Protein AF-A0A0D0DFL6-F1 (afdb_monomer)

Radius of gyration: 21.0 Å; Cα contacts (8 Å, |Δi|>4): 49; chains: 1; bounding box: 40×40×58 Å

Foldseek 3Di:
DDPVVVVVVCCQWPNVPQCVVQQAPPVNVVLLVVQCVVVVVDDDDPVCVVVSVVSSVVVVVVPPPPPVVVVCVRPDGSDDPDDPDPDDPCSDSTPPDDDDPFDQPPVRDTDDDDPPRPPPDDD

pLDDT: mean 75.1, std 16.46, range [39.72, 97.38]

Secondary structure (DSSP, 8-state):
--HHHHHHHHHHHS-TT-GGGG-S-HHHHHHHHHHHHHTT-PPP-TTTHHHHHHHHHHHHHH-TTS-HHHHHHHHS-S------SS------SSTT--PPP--B-TTS-B----TTTTT-S--

Mean predicted aligned error: 14.57 Å

Structure (mmCIF, N/CA/C/O backbone):
data_AF-A0A0D0DFL6-F1
#
_entry.id   AF-A0A0D0DFL6-F1
#
loop_
_atom_site.group_PDB
_atom_site.id
_atom_site.type_symbol
_atom_site.label_atom_id
_atom_site.label_alt_id
_atom_site.label_comp_id
_atom_site.label_asym_id
_atom_site.label_entity_id
_atom_site.label_seq_id
_atom_site.pdbx_PDB_ins_code
_atom_site.Cartn_x
_atom_site.Cartn_y
_atom_site.Cartn_z
_atom_site.occupancy
_atom_site.B_iso_or_equiv
_atom_site.auth_seq_id
_atom_site.auth_comp_id
_atom_site.auth_asym_id
_atom_site.auth_atom_id
_atom_site.pdbx_PDB_model_num
ATOM 1 N N . VAL A 1 1 ? -11.377 -20.721 -20.059 1.00 60.56 1 VAL A N 1
ATOM 2 C CA . VAL A 1 1 ? -10.077 -20.161 -20.494 1.00 60.56 1 VAL A CA 1
ATOM 3 C C . VAL A 1 1 ? -9.008 -21.164 -20.108 1.00 60.56 1 VAL A C 1
ATOM 5 O O . VAL A 1 1 ? -9.109 -21.704 -19.013 1.00 60.56 1 VAL A O 1
ATOM 8 N N . ASP A 1 2 ? -8.076 -21.485 -21.003 1.00 84.06 2 ASP A N 1
ATOM 9 C CA . ASP A 1 2 ? -7.016 -22.461 -20.726 1.00 84.06 2 ASP A CA 1
ATOM 10 C C . ASP A 1 2 ? -5.980 -21.859 -19.760 1.00 84.06 2 ASP A C 1
ATOM 12 O O . ASP A 1 2 ? -5.418 -20.792 -20.020 1.00 84.06 2 ASP A O 1
ATOM 16 N N . SER A 1 3 ? -5.742 -22.533 -18.632 1.00 81.62 3 SER A N 1
ATOM 17 C CA . SER A 1 3 ? -4.790 -22.086 -17.612 1.00 81.62 3 SER A CA 1
ATOM 18 C C . SER A 1 3 ? -3.354 -22.037 -18.135 1.00 81.62 3 SER A C 1
ATOM 20 O O . SER A 1 3 ? -2.566 -21.236 -17.632 1.00 81.62 3 SER A O 1
ATOM 22 N N . ALA A 1 4 ? -3.006 -22.859 -19.130 1.00 85.31 4 ALA A N 1
ATOM 23 C CA . ALA A 1 4 ? -1.677 -22.851 -19.735 1.00 85.31 4 ALA A CA 1
ATOM 24 C C . ALA A 1 4 ? -1.411 -21.532 -20.477 1.00 85.31 4 ALA A C 1
ATOM 26 O O . ALA A 1 4 ? -0.337 -20.950 -20.339 1.00 85.31 4 ALA A O 1
ATOM 27 N N . ILE A 1 5 ? -2.421 -21.016 -21.184 1.00 84.62 5 ILE A N 1
ATOM 28 C CA . ILE A 1 5 ? -2.336 -19.744 -21.911 1.00 84.62 5 ILE A CA 1
ATOM 29 C C . ILE A 1 5 ? -2.190 -18.577 -20.930 1.00 84.62 5 ILE A C 1
ATOM 31 O O . ILE A 1 5 ? -1.343 -17.713 -21.128 1.00 84.62 5 ILE A O 1
ATOM 35 N N . ILE A 1 6 ? -2.960 -18.571 -19.836 1.00 83.19 6 ILE A N 1
ATOM 36 C CA . ILE A 1 6 ? -2.871 -17.517 -18.809 1.00 83.19 6 ILE A CA 1
ATOM 37 C C . ILE A 1 6 ? -1.476 -17.479 -18.173 1.00 83.19 6 ILE A C 1
ATOM 39 O O . ILE A 1 6 ? -0.918 -16.401 -17.980 1.00 83.19 6 ILE A O 1
ATOM 43 N N . ASN A 1 7 ? -0.904 -18.642 -17.852 1.00 83.31 7 ASN A N 1
ATOM 44 C CA . ASN A 1 7 ? 0.426 -18.713 -17.250 1.00 83.31 7 ASN A CA 1
ATOM 45 C C . ASN A 1 7 ? 1.514 -18.256 -18.226 1.00 83.31 7 ASN A C 1
ATOM 47 O O . ASN A 1 7 ? 2.388 -17.495 -17.827 1.00 83.31 7 ASN A O 1
ATOM 51 N N . HIS A 1 8 ? 1.416 -18.652 -19.496 1.00 83.88 8 HIS A N 1
ATOM 52 C CA . HIS A 1 8 ? 2.355 -18.224 -20.528 1.00 83.88 8 HIS A CA 1
ATOM 53 C C . HIS A 1 8 ? 2.335 -16.702 -20.738 1.00 83.88 8 HIS A C 1
ATOM 55 O O . HIS A 1 8 ? 3.385 -16.069 -20.755 1.00 83.88 8 HIS A O 1
ATOM 61 N N . VAL A 1 9 ? 1.144 -16.097 -20.818 1.00 82.19 9 VAL A N 1
ATOM 62 C CA . VAL A 1 9 ? 0.978 -14.637 -20.933 1.00 82.19 9 VAL A CA 1
ATOM 63 C C . VAL A 1 9 ? 1.533 -13.920 -19.698 1.00 82.19 9 VAL A C 1
ATOM 65 O O . VAL A 1 9 ? 2.205 -12.901 -19.836 1.00 82.19 9 VAL A O 1
AT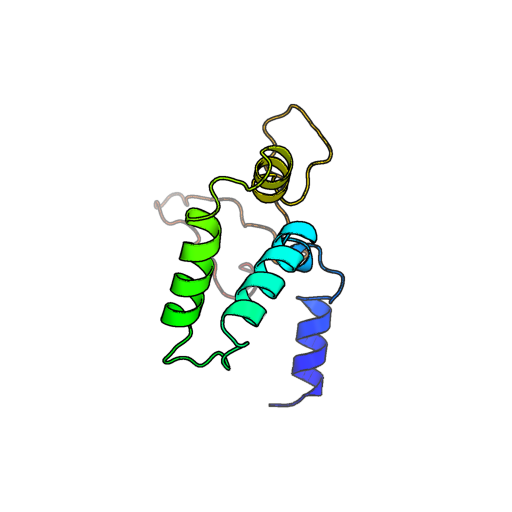OM 68 N N . ARG A 1 10 ? 1.296 -14.455 -18.492 1.00 79.81 10 ARG A N 1
ATOM 69 C CA . ARG A 1 10 ? 1.849 -13.891 -17.252 1.00 79.81 10 ARG A CA 1
ATOM 70 C C . ARG A 1 10 ? 3.373 -13.935 -17.248 1.00 79.81 10 ARG A C 1
ATOM 72 O O . ARG A 1 10 ? 3.987 -12.943 -16.898 1.00 79.81 10 ARG A O 1
ATOM 79 N N . GLU A 1 11 ? 3.978 -15.052 -17.629 1.00 82.12 11 GLU A N 1
ATOM 80 C CA . GLU A 1 11 ? 5.437 -15.185 -17.659 1.00 82.12 11 GLU A CA 1
ATOM 81 C C . GLU A 1 11 ? 6.076 -14.258 -18.701 1.00 82.12 11 GLU A C 1
ATOM 83 O O . GLU A 1 11 ? 7.112 -13.658 -18.430 1.00 82.12 11 GLU A O 1
ATOM 88 N N . LEU A 1 12 ? 5.417 -14.082 -19.850 1.00 81.81 12 LEU A N 1
ATOM 89 C CA . LEU A 1 12 ? 5.891 -13.222 -20.930 1.00 81.81 12 LEU A CA 1
ATOM 90 C C . LEU A 1 12 ? 5.819 -11.728 -20.585 1.00 81.81 12 LEU A C 1
ATOM 92 O O . LEU A 1 12 ? 6.766 -10.994 -20.844 1.00 81.81 12 LEU A O 1
ATOM 96 N N . HIS A 1 13 ? 4.700 -11.266 -20.021 1.00 77.62 13 HIS A N 1
ATOM 97 C CA . HIS A 1 13 ? 4.454 -9.831 -19.811 1.00 77.62 13 HIS A CA 1
ATOM 98 C C . HIS A 1 13 ? 4.667 -9.364 -18.377 1.00 77.62 13 HIS A C 1
ATOM 100 O O . HIS A 1 13 ? 4.727 -8.169 -18.105 1.00 77.62 13 HIS A O 1
ATOM 106 N N . THR A 1 14 ? 4.696 -10.289 -17.429 1.00 78.25 14 THR A N 1
ATOM 107 C CA . THR A 1 14 ? 4.684 -9.980 -16.003 1.00 78.25 14 THR A CA 1
ATOM 108 C C . THR A 1 14 ? 5.529 -11.011 -15.249 1.00 78.25 14 THR A C 1
ATOM 110 O O . THR A 1 14 ? 5.018 -11.729 -14.378 1.00 78.25 14 THR A O 1
ATOM 113 N N . PRO A 1 15 ? 6.823 -11.143 -15.604 1.00 81.31 15 PRO A N 1
ATOM 114 C CA . PRO A 1 15 ? 7.698 -12.069 -14.911 1.00 81.31 15 PRO A CA 1
ATOM 115 C C . PRO A 1 15 ? 7.738 -11.702 -13.419 1.00 81.31 15 PRO A C 1
ATOM 117 O O . PRO A 1 15 ? 7.745 -10.521 -13.071 1.00 81.31 15 PRO A O 1
ATOM 120 N N . PRO A 1 16 ? 7.768 -12.683 -12.505 1.00 76.81 16 PRO A N 1
ATOM 121 C CA . PRO A 1 16 ? 7.733 -12.415 -11.066 1.00 76.81 16 PRO A CA 1
ATOM 122 C C . PRO A 1 16 ? 8.954 -11.627 -10.568 1.00 76.81 16 PRO A C 1
ATOM 124 O O . PRO A 1 16 ? 8.898 -11.036 -9.499 1.00 76.81 16 PRO A O 1
ATOM 127 N N . SER A 1 17 ? 10.040 -11.606 -11.343 1.00 80.81 17 SER A N 1
ATOM 128 C CA . SER A 1 17 ? 11.242 -10.806 -11.099 1.00 80.81 17 SER A CA 1
ATOM 129 C C . SER A 1 17 ? 11.173 -9.393 -11.693 1.00 80.81 17 SER A C 1
ATOM 131 O O . SER A 1 17 ? 12.197 -8.720 -11.770 1.00 80.81 17 SER A O 1
ATOM 133 N N . HIS A 1 18 ? 10.019 -8.960 -12.210 1.00 77.94 18 HIS A N 1
ATOM 134 C CA . HIS A 1 18 ? 9.891 -7.637 -12.810 1.00 77.94 18 HIS A CA 1
ATOM 135 C C . HIS A 1 18 ? 9.984 -6.550 -11.723 1.00 77.94 18 HIS A C 1
ATOM 137 O O . HIS A 1 18 ? 9.228 -6.618 -10.752 1.00 77.94 18 HIS A O 1
ATOM 143 N N . PRO A 1 19 ? 10.814 -5.504 -11.894 1.00 72.50 19 PRO A N 1
ATOM 144 C CA . PRO A 1 19 ? 11.026 -4.462 -10.878 1.00 72.50 19 PRO A CA 1
ATOM 145 C C . PRO A 1 19 ? 9.756 -3.671 -10.524 1.00 72.50 19 PRO A C 1
ATOM 147 O O . PRO A 1 19 ? 9.666 -3.086 -9.452 1.00 72.50 19 PRO A O 1
ATOM 150 N N . VAL A 1 20 ? 8.718 -3.714 -11.372 1.00 75.94 20 VAL A N 1
ATOM 151 C CA . VAL A 1 20 ? 7.376 -3.171 -11.055 1.00 75.94 20 VAL A CA 1
ATOM 152 C C . VAL A 1 20 ? 6.763 -3.788 -9.785 1.00 75.94 20 VAL A C 1
ATOM 154 O O . VAL A 1 20 ? 5.884 -3.194 -9.166 1.00 75.94 20 VAL A O 1
ATOM 157 N N . PHE A 1 21 ? 7.214 -4.978 -9.381 1.00 74.31 21 PHE A N 1
ATOM 158 C CA . PHE A 1 21 ? 6.782 -5.627 -8.143 1.00 74.31 21 PHE A CA 1
ATOM 159 C C . PHE A 1 21 ? 7.559 -5.176 -6.905 1.00 74.31 21 PHE A C 1
ATOM 161 O O . PHE A 1 21 ? 7.134 -5.467 -5.790 1.00 74.31 21 PHE A O 1
ATOM 168 N N . GLU A 1 22 ? 8.645 -4.429 -7.086 1.00 78.00 22 GLU A N 1
ATOM 169 C CA . GLU A 1 22 ? 9.494 -3.891 -6.017 1.00 78.00 22 GLU A CA 1
ATOM 170 C C . GLU A 1 22 ? 9.234 -2.393 -5.773 1.00 78.00 22 GLU A C 1
ATOM 172 O O . GLU A 1 22 ? 9.963 -1.738 -5.036 1.00 78.00 22 GLU A O 1
ATOM 177 N N . LEU A 1 23 ? 8.153 -1.841 -6.346 1.00 79.19 23 LEU A N 1
ATOM 178 C CA . LEU A 1 23 ? 7.792 -0.421 -6.220 1.00 79.19 23 LEU A CA 1
ATOM 179 C C . LEU A 1 23 ? 7.420 0.011 -4.800 1.00 79.19 23 LEU A C 1
ATOM 181 O O . LEU A 1 23 ? 7.369 1.206 -4.518 1.00 79.19 23 LEU A O 1
ATOM 185 N N . VAL A 1 24 ? 7.104 -0.940 -3.923 1.00 83.31 24 VAL A N 1
ATOM 186 C CA . VAL A 1 24 ? 6.755 -0.656 -2.533 1.00 83.31 24 VAL A CA 1
ATOM 187 C C . VAL A 1 24 ? 7.991 -0.905 -1.673 1.00 83.31 24 VAL A C 1
ATOM 189 O O . VAL A 1 24 ? 8.407 -2.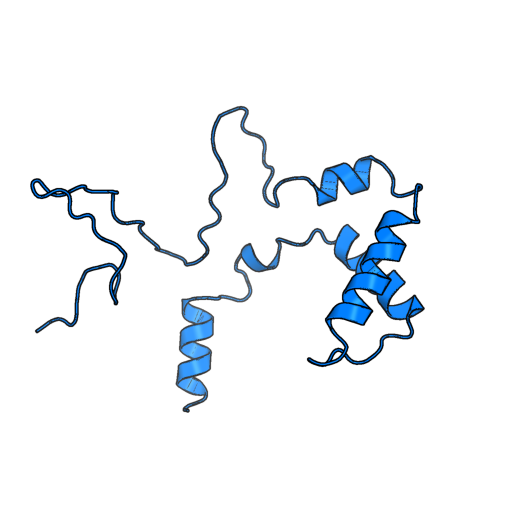058 -1.547 1.00 83.31 24 VAL A O 1
ATOM 192 N N . PRO A 1 25 ? 8.564 0.131 -1.035 1.00 87.00 25 PRO A N 1
ATOM 193 C CA . PRO A 1 25 ? 9.692 -0.048 -0.133 1.00 87.00 25 PRO A CA 1
ATOM 194 C C . PRO A 1 25 ? 9.367 -1.045 0.979 1.00 87.00 25 PRO A C 1
ATOM 196 O O . PRO A 1 25 ? 8.296 -1.004 1.591 1.00 87.00 25 PRO A O 1
ATOM 199 N N . VAL A 1 26 ? 10.317 -1.934 1.274 1.00 86.81 26 VAL A N 1
ATOM 200 C CA . VAL A 1 26 ? 10.142 -3.016 2.259 1.00 86.81 26 VAL A CA 1
ATOM 201 C C . VAL A 1 26 ? 9.754 -2.462 3.631 1.00 86.81 26 VAL A C 1
ATOM 203 O O . VAL A 1 26 ? 8.921 -3.040 4.330 1.00 86.81 26 VAL A O 1
ATOM 206 N N . THR A 1 27 ? 10.320 -1.320 4.018 1.00 88.94 27 THR A N 1
ATOM 207 C CA . THR A 1 27 ? 9.987 -0.664 5.285 1.00 88.94 27 THR A CA 1
ATOM 208 C C . THR A 1 27 ? 8.535 -0.185 5.300 1.00 88.94 27 THR A C 1
ATOM 210 O O . THR A 1 27 ? 7.835 -0.439 6.277 1.00 88.94 27 THR A O 1
ATOM 213 N N . PHE A 1 28 ? 8.027 0.410 4.214 1.00 89.81 28 PHE A N 1
ATOM 214 C CA . PHE A 1 28 ? 6.615 0.796 4.106 1.00 89.81 28 PHE A CA 1
ATOM 215 C C . PHE A 1 28 ? 5.701 -0.418 4.276 1.00 89.81 28 PHE A C 1
ATOM 217 O O . PHE A 1 28 ? 4.744 -0.369 5.051 1.00 89.81 28 PHE A O 1
ATOM 224 N N . GLN A 1 29 ? 6.024 -1.530 3.607 1.00 90.19 29 GLN A N 1
ATOM 225 C CA . GLN A 1 29 ? 5.256 -2.771 3.712 1.00 90.19 29 GLN A CA 1
ATOM 226 C C . GLN A 1 29 ? 5.173 -3.273 5.162 1.00 90.19 29 GLN A C 1
ATOM 228 O O . GLN A 1 29 ? 4.102 -3.690 5.601 1.00 90.19 29 GLN A O 1
ATOM 233 N N . GLN A 1 30 ? 6.270 -3.204 5.921 1.00 90.81 30 GLN A N 1
ATOM 234 C CA . GLN A 1 30 ? 6.290 -3.609 7.331 1.00 90.81 30 GLN A CA 1
ATOM 235 C C . GLN A 1 30 ? 5.339 -2.764 8.188 1.00 90.81 30 GLN A C 1
ATOM 237 O O . GLN A 1 30 ? 4.585 -3.319 8.988 1.00 90.81 30 GLN A O 1
ATOM 242 N N . TYR A 1 31 ? 5.327 -1.441 8.004 1.00 91.06 31 TYR A N 1
ATOM 243 C CA . TYR A 1 31 ? 4.414 -0.556 8.736 1.00 91.06 31 TYR A CA 1
ATOM 244 C C . TYR A 1 31 ? 2.957 -0.738 8.306 1.00 91.06 31 TYR A C 1
ATOM 246 O O . TYR A 1 31 ? 2.072 -0.801 9.158 1.00 91.06 31 TYR A O 1
ATOM 254 N N . ALA A 1 32 ? 2.703 -0.887 7.005 1.00 92.12 32 ALA A N 1
ATOM 255 C CA . ALA A 1 32 ? 1.366 -1.154 6.489 1.00 92.12 32 ALA A CA 1
ATOM 256 C C . ALA A 1 32 ? 0.796 -2.459 7.064 1.00 92.12 32 ALA A C 1
ATOM 258 O O . ALA A 1 32 ? -0.356 -2.480 7.499 1.00 92.12 32 ALA A O 1
ATOM 259 N N . GLN A 1 33 ? 1.612 -3.518 7.131 1.00 93.94 33 GLN A N 1
ATOM 260 C CA . GLN A 1 33 ? 1.220 -4.788 7.739 1.00 93.94 33 GLN A CA 1
ATOM 261 C C . GLN A 1 33 ? 0.931 -4.629 9.234 1.00 93.94 33 GLN A C 1
ATOM 263 O O . GLN A 1 33 ? -0.103 -5.098 9.699 1.00 93.94 33 GLN A O 1
ATOM 268 N N . LEU A 1 34 ? 1.793 -3.923 9.972 1.00 93.56 34 LEU A N 1
ATOM 269 C CA . LEU A 1 34 ? 1.600 -3.678 11.401 1.00 93.56 34 LEU A CA 1
ATOM 270 C C . LEU A 1 34 ? 0.261 -2.983 11.677 1.00 93.56 34 LEU A C 1
ATOM 272 O O . LEU A 1 34 ? -0.507 -3.443 12.518 1.00 93.56 34 LEU A O 1
ATOM 276 N N . TYR A 1 35 ? -0.062 -1.914 10.947 1.00 93.25 35 TYR A N 1
ATOM 277 C CA . TYR A 1 35 ? -1.344 -1.228 11.127 1.00 93.25 35 TYR A CA 1
ATOM 278 C C . TYR A 1 35 ? -2.532 -2.067 10.683 1.00 93.25 35 TYR A C 1
ATOM 280 O O . TYR A 1 35 ? -3.599 -1.994 11.288 1.00 93.25 35 TYR A O 1
ATOM 288 N N . TYR A 1 36 ? -2.370 -2.867 9.635 1.00 95.94 36 TYR A N 1
ATOM 289 C CA . TYR A 1 36 ? -3.422 -3.762 9.181 1.00 95.94 36 TYR A CA 1
ATOM 290 C C . TYR A 1 36 ? -3.733 -4.844 10.223 1.00 95.94 36 TYR A C 1
ATOM 292 O O . TYR A 1 36 ? -4.904 -5.126 10.491 1.00 95.94 36 TYR A O 1
ATOM 300 N N . ASP A 1 37 ? -2.704 -5.377 10.881 1.00 95.88 37 ASP A N 1
ATOM 301 C CA . ASP A 1 37 ? -2.850 -6.314 11.993 1.00 95.88 37 ASP A CA 1
ATOM 302 C C . ASP A 1 37 ? -3.506 -5.639 13.212 1.00 95.88 37 ASP A C 1
ATOM 304 O O . ASP A 1 37 ? -4.384 -6.231 13.843 1.00 95.88 37 ASP A O 1
ATOM 308 N N . GLU A 1 38 ? -3.176 -4.375 13.508 1.00 93.12 38 GLU A N 1
ATOM 309 C CA . GLU A 1 38 ? -3.846 -3.585 14.556 1.00 93.12 38 GLU A CA 1
ATOM 310 C C . GLU A 1 38 ? -5.337 -3.338 14.275 1.00 93.12 38 GLU A C 1
ATOM 312 O O . GLU A 1 38 ? -6.132 -3.225 15.210 1.00 93.12 38 GLU A O 1
ATOM 317 N N . LEU A 1 39 ? -5.738 -3.279 13.001 1.00 92.94 39 LEU A N 1
ATOM 318 C CA . LEU A 1 39 ? -7.145 -3.223 12.588 1.00 92.94 39 LEU A CA 1
ATOM 319 C C . LEU A 1 39 ? -7.853 -4.586 12.700 1.00 92.94 39 LEU A C 1
ATOM 321 O O . LEU A 1 39 ? -9.048 -4.683 12.417 1.00 92.94 39 LEU A O 1
ATOM 325 N N . GLY A 1 40 ? -7.142 -5.638 13.114 1.00 95.50 40 GLY A N 1
ATOM 326 C CA . GLY A 1 40 ? -7.651 -7.004 13.213 1.00 95.50 40 GLY A CA 1
ATOM 327 C C . GLY A 1 40 ? -7.596 -7.783 11.898 1.00 95.50 40 GLY A C 1
ATOM 328 O O . GLY A 1 40 ? -8.299 -8.786 11.775 1.00 95.50 40 GLY A O 1
ATOM 329 N N . ALA A 1 41 ? -6.799 -7.326 10.925 1.00 94.94 41 ALA A N 1
ATOM 330 C CA . ALA A 1 41 ? -6.634 -7.929 9.602 1.00 94.94 41 ALA A CA 1
ATOM 331 C C . ALA A 1 41 ? -7.974 -8.282 8.907 1.00 94.94 41 ALA A C 1
ATOM 333 O O . ALA A 1 41 ? -8.192 -9.435 8.513 1.00 94.94 41 ALA A O 1
ATOM 334 N N . PRO A 1 42 ? -8.907 -7.317 8.773 1.00 95.44 42 PRO A N 1
ATOM 335 C CA . PRO A 1 42 ? -10.236 -7.582 8.234 1.00 95.44 42 PRO A CA 1
ATOM 336 C C . PRO A 1 42 ? -10.152 -8.026 6.768 1.00 95.44 42 PRO A C 1
ATOM 338 O O . PRO A 1 42 ? -9.475 -7.369 5.985 1.00 95.44 42 PRO A O 1
ATOM 341 N N . PRO A 1 43 ? -10.870 -9.077 6.333 1.00 96.06 43 PRO A N 1
ATOM 342 C CA . PRO A 1 43 ? -10.814 -9.519 4.943 1.00 96.06 43 PRO A CA 1
ATOM 343 C C . PRO A 1 43 ? -11.217 -8.387 3.991 1.00 96.06 43 PRO A C 1
ATOM 345 O O . PRO A 1 43 ? -12.298 -7.806 4.125 1.00 96.06 43 PRO A O 1
ATOM 348 N N . VAL A 1 44 ? -10.357 -8.094 3.013 1.00 95.62 44 VAL A N 1
ATOM 349 C CA . VAL A 1 44 ? -10.601 -7.040 2.023 1.00 95.62 44 VAL A CA 1
ATOM 350 C C . VAL A 1 44 ? -11.569 -7.547 0.957 1.00 95.62 44 VAL A C 1
ATOM 352 O O . VAL A 1 44 ? -11.326 -8.536 0.268 1.00 95.62 44 VAL A O 1
ATOM 355 N N . THR A 1 45 ? -12.684 -6.847 0.821 1.00 96.81 45 THR A N 1
ATOM 356 C CA . THR A 1 45 ? -13.766 -7.099 -0.129 1.00 96.81 45 THR A CA 1
ATOM 357 C C . THR A 1 45 ? -14.096 -5.808 -0.869 1.00 96.81 45 THR A C 1
ATOM 359 O O . THR A 1 45 ? -13.786 -4.711 -0.409 1.00 96.81 45 THR A O 1
ATOM 362 N N . HIS A 1 46 ? -14.790 -5.908 -2.001 1.00 95.69 46 HIS A N 1
ATOM 363 C CA . HIS A 1 46 ? -15.187 -4.725 -2.769 1.00 95.69 46 HIS A CA 1
ATOM 364 C C . HIS A 1 46 ? -16.034 -3.725 -1.954 1.00 95.69 46 HIS A C 1
ATOM 366 O O . HIS A 1 46 ? -16.019 -2.533 -2.238 1.00 95.69 46 HIS A O 1
ATOM 372 N N . SER A 1 47 ? -16.774 -4.185 -0.939 1.00 96.75 47 SER A N 1
ATOM 373 C CA . SER A 1 47 ? -17.621 -3.315 -0.117 1.00 96.75 47 SER A CA 1
ATOM 374 C C . SER A 1 47 ? -16.881 -2.597 1.009 1.00 96.75 47 SER A C 1
ATOM 376 O O . SER A 1 47 ? -17.400 -1.598 1.483 1.00 96.75 47 SER A O 1
ATOM 378 N N . ASN A 1 48 ? -15.720 -3.095 1.454 1.00 95.56 48 ASN A N 1
ATOM 379 C CA . ASN A 1 48 ? -14.989 -2.534 2.601 1.00 95.56 48 ASN A CA 1
ATOM 380 C C . ASN A 1 48 ? -13.563 -2.070 2.263 1.00 95.56 48 ASN A C 1
ATOM 382 O O . ASN A 1 48 ? -12.888 -1.520 3.127 1.00 95.56 48 ASN A O 1
ATOM 386 N N . VAL A 1 49 ? -13.091 -2.276 1.027 1.00 96.81 49 VAL A N 1
ATOM 387 C CA . VAL A 1 49 ? -11.724 -1.922 0.611 1.00 96.81 49 VAL A CA 1
ATOM 388 C C . VAL A 1 49 ? -11.399 -0.458 0.888 1.00 96.81 49 VAL A C 1
ATOM 390 O O . VAL A 1 49 ? -10.298 -0.145 1.333 1.00 96.81 49 VAL A O 1
ATOM 393 N N . TRP A 1 50 ? -12.369 0.433 0.684 1.00 97.38 50 TRP A N 1
ATOM 394 C CA . TRP A 1 50 ? -12.184 1.856 0.928 1.00 97.38 50 TRP A CA 1
ATOM 395 C C . TRP A 1 50 ? -12.116 2.186 2.420 1.00 97.38 50 TRP A C 1
ATOM 397 O O . TRP A 1 50 ? -11.261 2.964 2.828 1.00 97.38 50 TRP A O 1
ATOM 407 N N . ASP A 1 51 ? -12.941 1.540 3.243 1.00 97.25 51 ASP A N 1
ATOM 408 C CA . ASP A 1 51 ? -12.938 1.741 4.696 1.00 97.25 51 ASP A CA 1
ATOM 409 C C . ASP A 1 51 ? -11.633 1.234 5.325 1.00 97.25 51 ASP A C 1
ATOM 411 O O . ASP A 1 51 ? -11.034 1.901 6.174 1.00 97.25 51 ASP A O 1
ATOM 415 N N . VAL A 1 52 ? -11.151 0.073 4.868 1.00 96.44 52 VAL A N 1
ATOM 416 C CA . VAL A 1 52 ? -9.852 -0.487 5.269 1.00 96.44 52 VAL A CA 1
ATOM 417 C C . VAL A 1 52 ? -8.724 0.455 4.855 1.00 96.44 52 VAL A C 1
ATOM 419 O O . VAL A 1 52 ? -7.864 0.775 5.674 1.00 96.44 52 VAL A O 1
ATOM 422 N N . TYR A 1 53 ? -8.748 0.947 3.614 1.00 95.94 53 TYR A N 1
ATOM 423 C CA . TYR A 1 53 ? -7.768 1.912 3.123 1.00 95.94 53 TYR A CA 1
ATOM 424 C C . TYR A 1 53 ? -7.759 3.199 3.956 1.00 95.94 53 TYR A C 1
ATOM 426 O O . TYR A 1 53 ? -6.696 3.631 4.393 1.00 95.94 53 TYR A O 1
ATOM 434 N N . GLN A 1 54 ? -8.924 3.794 4.220 1.00 96.06 54 GLN A N 1
ATOM 435 C CA . GLN A 1 54 ? -9.025 5.013 5.024 1.00 96.06 54 GLN A CA 1
ATOM 436 C C . GLN A 1 54 ? -8.523 4.804 6.453 1.00 96.06 54 GLN A C 1
ATOM 438 O O . GLN A 1 54 ? -7.837 5.672 6.988 1.00 96.06 54 GLN A O 1
ATOM 443 N N . SER A 1 55 ? -8.815 3.647 7.048 1.00 94.81 55 SER A N 1
ATOM 444 C CA . SER A 1 55 ? -8.340 3.298 8.389 1.00 94.81 55 SER A CA 1
ATOM 445 C C . SER A 1 55 ? -6.816 3.158 8.433 1.00 94.81 55 SER A C 1
ATOM 447 O O . SER A 1 55 ? -6.181 3.645 9.362 1.00 94.81 55 SER A O 1
ATOM 449 N N . LEU A 1 56 ? -6.209 2.536 7.418 1.00 94.00 56 LEU A N 1
ATOM 450 C CA . LEU A 1 56 ? -4.750 2.472 7.292 1.00 94.00 56 LEU A CA 1
ATOM 451 C C . LEU A 1 56 ? -4.147 3.861 7.073 1.00 94.00 56 LEU A C 1
ATOM 453 O O . LEU A 1 56 ? -3.176 4.225 7.734 1.00 94.00 56 LEU A O 1
ATOM 457 N N . LEU A 1 57 ? -4.737 4.652 6.177 1.00 92.75 57 LEU A N 1
ATOM 458 C CA . LEU A 1 57 ? -4.278 6.002 5.869 1.00 92.75 57 LEU A CA 1
ATOM 459 C C . LEU A 1 57 ? -4.294 6.897 7.111 1.00 92.75 57 LEU A C 1
ATOM 461 O O . LEU A 1 57 ? -3.328 7.625 7.337 1.00 92.75 57 LEU A O 1
ATOM 465 N N . SER A 1 58 ? -5.345 6.819 7.933 1.00 91.88 58 SER A N 1
ATOM 466 C CA . SER A 1 58 ? -5.419 7.610 9.162 1.00 91.88 58 SER A CA 1
ATOM 467 C C . SER A 1 58 ? -4.270 7.261 10.109 1.00 91.88 58 SER A C 1
ATOM 469 O O . SER A 1 58 ? -3.646 8.168 10.646 1.00 91.88 58 SER A O 1
ATOM 471 N N . ARG A 1 59 ? -3.884 5.980 10.228 1.00 89.81 59 ARG A N 1
ATOM 472 C CA . ARG A 1 59 ? -2.722 5.575 11.040 1.00 89.81 59 ARG A CA 1
ATOM 473 C C . ARG A 1 59 ? -1.416 6.191 10.550 1.00 89.81 59 ARG A C 1
ATOM 475 O O . ARG A 1 59 ? -0.655 6.707 11.366 1.00 89.81 59 ARG A O 1
ATOM 482 N N . PHE A 1 60 ? -1.188 6.205 9.238 1.00 88.50 60 PHE A N 1
ATOM 483 C CA . PHE A 1 60 ? -0.012 6.855 8.653 1.00 88.50 60 PHE A CA 1
ATOM 484 C C . PHE A 1 60 ? -0.001 8.378 8.866 1.00 88.50 60 PHE A C 1
ATOM 486 O O . PHE A 1 60 ? 1.069 8.964 8.999 1.00 88.50 60 PHE A O 1
ATOM 493 N N . GLN A 1 61 ? -1.170 9.022 8.912 1.00 86.56 61 GLN A N 1
ATOM 494 C CA . GLN A 1 61 ? -1.299 10.472 9.110 1.00 86.56 61 GLN A CA 1
ATOM 495 C C . GLN A 1 61 ? -1.241 10.893 10.587 1.00 86.56 61 GLN A C 1
ATOM 497 O O . GLN A 1 61 ? -0.717 11.958 10.909 1.00 86.56 61 GLN A O 1
ATOM 502 N N . GLU A 1 62 ? -1.783 10.076 11.488 1.00 80.06 62 GLU A N 1
ATOM 503 C CA . GLU A 1 62 ? -1.824 10.331 12.932 1.00 80.06 62 GLU A CA 1
ATOM 504 C C . GLU A 1 62 ? -0.456 10.120 13.593 1.00 80.06 62 GLU A C 1
ATOM 506 O O . GLU A 1 62 ? -0.124 10.799 14.571 1.00 80.06 62 GLU A O 1
ATOM 511 N N . TRP A 1 63 ? 0.377 9.224 13.052 1.00 63.38 63 TRP A N 1
ATOM 512 C CA . TRP A 1 63 ? 1.763 9.086 13.485 1.00 63.38 63 TRP A CA 1
ATOM 513 C C . TRP A 1 63 ? 2.619 10.239 12.968 1.00 63.38 63 TRP A C 1
ATOM 515 O O . TRP A 1 63 ? 3.413 10.126 12.040 1.00 63.38 63 TRP A O 1
ATOM 525 N N . ASN A 1 64 ? 2.572 11.343 13.707 1.00 60.94 64 ASN A N 1
ATOM 526 C CA . ASN A 1 64 ? 3.522 12.455 13.630 1.00 60.94 64 ASN A CA 1
ATOM 527 C C . ASN A 1 64 ? 4.952 12.060 14.101 1.00 60.94 64 ASN A C 1
ATOM 529 O O . ASN A 1 64 ? 5.701 12.882 14.623 1.00 60.94 64 ASN A O 1
ATOM 533 N N . VAL A 1 65 ? 5.300 10.771 14.000 1.00 65.44 65 VAL A N 1
ATOM 534 C CA . VAL A 1 65 ? 6.510 10.128 14.533 1.00 65.44 65 VAL A CA 1
ATOM 535 C C . VAL A 1 65 ? 7.155 9.217 13.485 1.00 65.44 65 VAL A C 1
ATOM 537 O O . VAL A 1 65 ? 8.108 8.518 13.813 1.00 65.44 65 VAL A O 1
ATOM 540 N N . ILE A 1 66 ? 6.679 9.198 12.230 1.00 74.75 66 ILE A N 1
ATOM 541 C CA . ILE A 1 66 ? 7.415 8.501 11.169 1.00 74.75 66 ILE A CA 1
ATOM 542 C C . ILE A 1 66 ? 8.747 9.244 10.987 1.00 74.75 66 ILE A C 1
ATOM 544 O O . ILE A 1 66 ? 8.744 10.431 10.649 1.00 74.75 66 ILE A O 1
ATOM 548 N N . PRO A 1 67 ? 9.889 8.589 11.257 1.00 81.62 67 PRO A N 1
ATOM 549 C CA . PRO A 1 67 ? 11.200 9.195 11.103 1.00 81.62 67 PRO A CA 1
ATOM 550 C C . PRO A 1 67 ? 11.369 9.791 9.703 1.00 81.62 67 PRO A C 1
ATOM 552 O O . PRO A 1 67 ? 11.032 9.154 8.706 1.00 81.62 67 PRO A O 1
ATOM 555 N N . ALA A 1 68 ? 11.928 10.998 9.612 1.00 81.06 68 ALA A N 1
ATOM 556 C CA . ALA A 1 68 ? 12.083 11.702 8.336 1.00 81.06 68 ALA A CA 1
ATOM 557 C C . ALA A 1 68 ? 12.868 10.890 7.287 1.00 81.06 68 ALA A C 1
ATOM 559 O O . ALA A 1 68 ? 12.614 11.023 6.094 1.00 81.06 68 ALA A O 1
ATOM 560 N N . ASN A 1 69 ? 13.782 10.014 7.721 1.00 81.81 69 ASN A N 1
ATOM 561 C CA . ASN A 1 69 ? 14.505 9.104 6.833 1.00 81.81 69 ASN A CA 1
ATOM 562 C C . ASN A 1 69 ? 13.598 8.043 6.189 1.00 81.81 69 ASN A C 1
ATOM 564 O O . ASN A 1 69 ? 13.829 7.698 5.039 1.00 81.81 69 ASN A O 1
ATOM 568 N N . LEU A 1 70 ? 12.565 7.563 6.890 1.00 85.00 70 LEU A N 1
ATOM 569 C CA . LEU A 1 70 ? 11.588 6.626 6.326 1.00 85.00 70 LEU A CA 1
ATOM 570 C C . LEU A 1 70 ? 10.644 7.336 5.354 1.00 85.00 70 LEU A C 1
ATOM 572 O O . LEU A 1 70 ? 10.357 6.809 4.290 1.00 85.00 70 LEU A O 1
ATOM 576 N N . ILE A 1 71 ? 10.230 8.568 5.662 1.00 81.75 71 ILE A N 1
ATOM 577 C CA . ILE A 1 71 ? 9.444 9.382 4.720 1.00 81.75 71 ILE A CA 1
ATOM 578 C C . ILE A 1 71 ? 10.241 9.631 3.433 1.00 81.75 71 ILE A C 1
ATOM 580 O O . ILE A 1 71 ? 9.690 9.507 2.341 1.00 81.75 71 ILE A O 1
ATOM 584 N N . ALA A 1 72 ? 11.531 9.956 3.555 1.00 82.25 72 ALA A N 1
ATOM 585 C CA . ALA A 1 72 ? 12.415 10.139 2.409 1.00 82.25 72 ALA A CA 1
ATOM 586 C C . ALA A 1 72 ? 12.583 8.846 1.597 1.00 82.25 72 ALA A C 1
ATOM 588 O O . ALA A 1 72 ? 12.535 8.909 0.377 1.00 82.25 72 ALA A O 1
ATOM 589 N N . GLU A 1 73 ? 12.715 7.689 2.252 1.00 84.19 73 GLU A N 1
ATOM 590 C CA . GLU A 1 73 ? 12.759 6.376 1.591 1.00 84.19 73 GLU A CA 1
ATOM 591 C C . GLU A 1 73 ? 11.455 6.066 0.842 1.00 84.19 73 GLU A C 1
ATOM 593 O O . GLU A 1 73 ? 11.492 5.644 -0.307 1.00 84.19 73 GLU A O 1
ATOM 598 N N . TRP A 1 74 ? 10.295 6.308 1.456 1.00 84.88 74 TRP A N 1
ATOM 599 C CA . TRP A 1 74 ? 8.990 6.005 0.851 1.00 84.88 74 TRP A CA 1
ATOM 600 C C . TRP A 1 74 ? 8.589 6.962 -0.261 1.00 84.88 74 TRP A C 1
ATOM 602 O O . TRP A 1 74 ? 7.774 6.617 -1.112 1.00 84.88 74 TRP A O 1
ATOM 612 N N . SER A 1 75 ? 9.139 8.172 -0.223 1.00 76.88 75 SER A N 1
ATOM 613 C CA . SER A 1 75 ? 8.920 9.203 -1.237 1.00 76.88 75 SER A CA 1
ATOM 614 C C . SER A 1 75 ? 10.007 9.195 -2.310 1.00 76.88 75 SER A C 1
ATOM 616 O O . SER A 1 75 ? 9.889 9.930 -3.291 1.00 76.88 75 SER A O 1
ATOM 618 N N . ALA A 1 76 ? 11.077 8.415 -2.122 1.00 71.50 76 ALA A N 1
ATOM 619 C CA . ALA A 1 76 ? 12.096 8.247 -3.137 1.00 71.50 76 ALA A CA 1
ATOM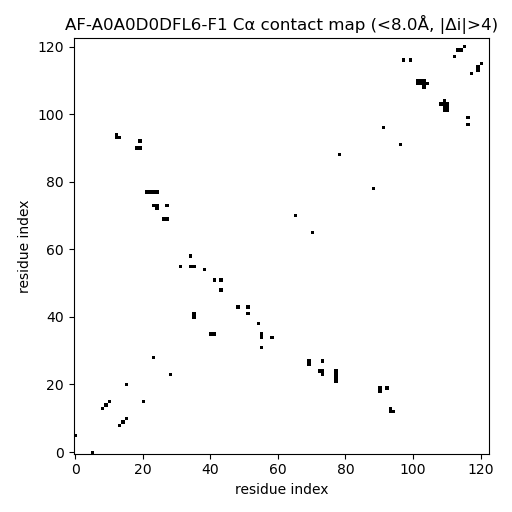 620 C C . ALA A 1 76 ? 11.490 7.482 -4.321 1.00 71.50 76 ALA A C 1
ATOM 622 O O . ALA A 1 76 ? 10.718 6.541 -4.117 1.00 71.50 76 ALA A O 1
ATOM 623 N N . PRO A 1 77 ? 11.827 7.856 -5.564 1.00 61.19 77 PRO A N 1
ATOM 624 C CA . PRO A 1 77 ? 11.484 7.022 -6.704 1.00 61.19 77 PRO A CA 1
ATOM 625 C C . PRO A 1 77 ? 12.066 5.623 -6.469 1.00 61.19 77 PRO A C 1
ATOM 627 O O . PRO A 1 77 ?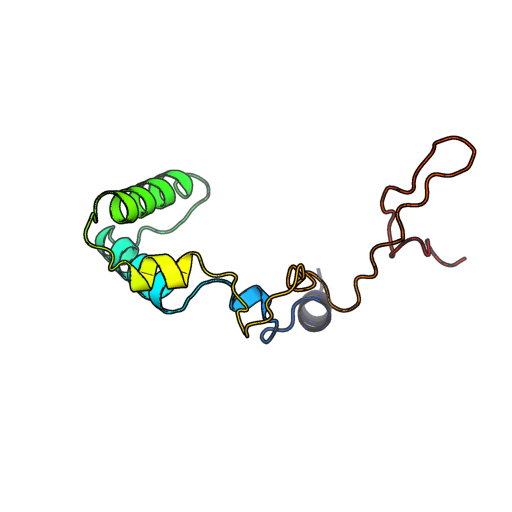 13.199 5.504 -6.000 1.00 61.19 77 PRO A O 1
ATOM 630 N N . ALA A 1 78 ? 11.300 4.575 -6.794 1.00 57.62 78 ALA A N 1
ATOM 631 C CA . ALA A 1 78 ? 11.612 3.161 -6.522 1.00 57.62 78 ALA A CA 1
ATOM 632 C C . ALA A 1 78 ? 12.940 2.647 -7.131 1.00 57.62 78 ALA A C 1
ATOM 634 O O 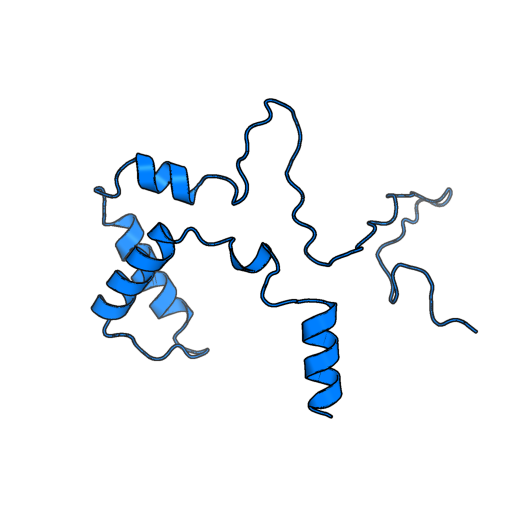. ALA A 1 78 ? 13.306 1.487 -6.980 1.00 57.62 78 ALA A O 1
ATOM 635 N N . SER A 1 79 ? 13.684 3.521 -7.794 1.00 57.31 79 SER A N 1
ATOM 636 C CA . SER A 1 79 ? 14.980 3.298 -8.406 1.00 57.31 79 SER A CA 1
ATOM 637 C C . SER A 1 79 ? 15.778 4.592 -8.260 1.00 57.31 79 SER A C 1
ATOM 639 O O . SER A 1 79 ? 15.611 5.521 -9.037 1.00 57.31 79 SER A O 1
ATOM 641 N N . SER A 1 80 ? 16.608 4.691 -7.225 1.00 48.00 80 SER A N 1
ATOM 642 C CA . SER A 1 80 ? 17.540 5.804 -7.029 1.00 48.00 80 SER A CA 1
ATOM 643 C C . SER A 1 80 ? 18.952 5.240 -6.913 1.00 48.00 80 SER A C 1
ATOM 645 O O . SER A 1 80 ? 19.536 5.185 -5.830 1.00 48.00 80 SER A O 1
ATOM 647 N N . GLU A 1 81 ? 19.515 4.849 -8.052 1.00 44.12 81 GLU A N 1
ATOM 648 C CA . GLU A 1 81 ? 20.950 5.006 -8.268 1.00 44.12 81 GLU A CA 1
ATOM 649 C C . GLU A 1 81 ? 21.126 6.379 -8.915 1.00 44.12 81 GLU A C 1
ATOM 651 O O . GLU A 1 81 ? 20.553 6.667 -9.963 1.00 44.12 81 GLU A O 1
ATOM 656 N N . ALA A 1 82 ? 21.810 7.267 -8.202 1.00 48.06 82 ALA A N 1
ATOM 657 C CA . ALA A 1 82 ? 21.893 8.683 -8.509 1.00 48.06 82 ALA A CA 1
ATOM 658 C C . ALA A 1 82 ? 22.409 8.962 -9.931 1.00 48.06 82 ALA A C 1
ATOM 660 O O . ALA A 1 82 ? 23.510 8.547 -10.291 1.00 48.06 82 ALA A O 1
ATOM 661 N N . SER A 1 83 ? 21.670 9.777 -10.681 1.00 39.72 83 SER A N 1
ATOM 662 C CA . SER A 1 83 ? 22.235 10.616 -11.733 1.00 39.72 83 SER A CA 1
ATOM 663 C C . SER A 1 83 ? 21.593 11.992 -11.625 1.00 39.72 83 SER A C 1
ATOM 665 O O . SER A 1 83 ? 20.383 12.141 -11.765 1.00 39.72 83 SER A O 1
ATOM 667 N N . GLU A 1 84 ? 22.404 12.997 -11.301 1.00 50.38 84 GLU A N 1
ATOM 668 C CA . GLU A 1 84 ? 22.039 14.407 -11.428 1.00 50.38 84 GLU A CA 1
ATOM 669 C C . GLU A 1 84 ? 21.903 14.722 -12.924 1.00 50.38 84 GLU A C 1
ATOM 671 O O . GLU A 1 84 ? 22.851 15.117 -13.599 1.00 50.38 84 GLU A O 1
ATOM 676 N N . GLY A 1 85 ? 20.715 14.472 -13.455 1.00 40.56 85 GLY A N 1
ATOM 677 C CA . GLY A 1 85 ? 20.342 14.657 -14.848 1.00 40.56 85 GLY A CA 1
ATOM 678 C C . GLY A 1 85 ? 18.837 14.470 -14.955 1.00 40.56 85 GLY A C 1
ATOM 679 O O . GLY A 1 85 ? 18.252 13.732 -14.174 1.00 40.56 85 GLY A O 1
ATOM 680 N N . ASP A 1 86 ? 18.214 15.197 -15.864 1.00 46.19 86 ASP A N 1
ATOM 681 C CA . ASP A 1 86 ? 16.775 15.272 -16.133 1.00 46.19 86 ASP A CA 1
ATOM 682 C C . ASP A 1 86 ? 16.195 13.955 -16.704 1.00 46.19 86 ASP A C 1
ATOM 684 O O . ASP A 1 86 ? 15.539 13.951 -17.739 1.00 46.19 86 ASP A O 1
ATOM 688 N N . ASP A 1 87 ? 16.465 12.824 -16.049 1.00 40.91 87 ASP A N 1
ATOM 689 C CA . ASP A 1 87 ? 16.121 11.482 -16.510 1.00 40.91 87 ASP A CA 1
ATOM 690 C C . ASP A 1 87 ? 15.140 10.846 -15.517 1.00 40.91 87 ASP A C 1
ATOM 692 O O . ASP A 1 87 ? 15.517 10.250 -14.503 1.00 40.91 87 ASP A O 1
ATOM 696 N N . HIS A 1 88 ? 13.843 10.975 -15.801 1.00 49.16 88 HIS A N 1
ATOM 697 C CA . HIS A 1 88 ? 12.847 10.078 -15.229 1.00 49.16 88 HIS A CA 1
ATOM 698 C C . HIS A 1 88 ? 13.282 8.635 -15.524 1.00 49.16 88 HIS A C 1
ATOM 700 O O . HIS A 1 88 ? 13.490 8.266 -16.678 1.00 49.16 88 HIS A O 1
ATOM 706 N N . ILE A 1 89 ? 13.461 7.811 -14.488 1.00 48.75 89 ILE A N 1
ATOM 707 C CA . ILE A 1 89 ? 13.694 6.380 -14.693 1.00 48.75 89 ILE A CA 1
ATOM 708 C C . ILE A 1 89 ? 12.355 5.774 -15.104 1.00 48.75 89 ILE A C 1
ATOM 710 O O . ILE A 1 89 ? 11.519 5.437 -14.264 1.00 48.75 89 ILE A O 1
ATOM 714 N N . ASP A 1 90 ? 12.150 5.680 -16.412 1.00 59.25 90 ASP A 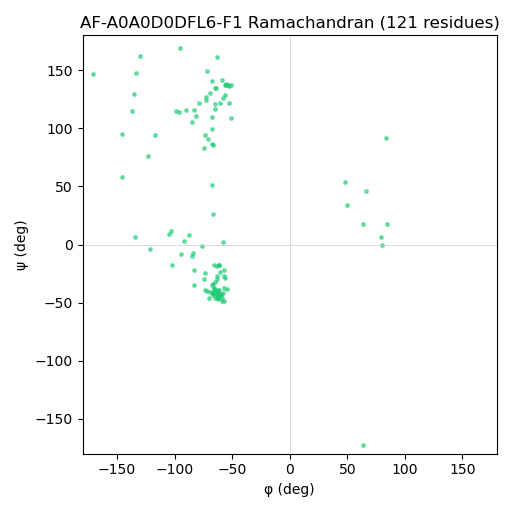N 1
ATOM 715 C CA . ASP A 1 90 ? 11.004 5.012 -17.006 1.00 59.25 90 ASP A CA 1
ATOM 716 C C . ASP A 1 90 ? 11.164 3.505 -16.789 1.00 59.25 90 ASP A C 1
ATOM 718 O O . ASP A 1 90 ? 11.793 2.808 -17.583 1.00 59.25 90 ASP A O 1
ATOM 722 N N . ILE A 1 91 ? 10.628 2.985 -15.678 1.00 60.16 91 ILE A N 1
ATOM 723 C CA . ILE A 1 91 ? 10.429 1.540 -15.525 1.00 60.16 91 ILE A CA 1
ATOM 724 C C . ILE A 1 91 ? 9.354 1.160 -16.548 1.00 60.16 91 ILE A C 1
ATOM 726 O O . ILE A 1 91 ? 8.190 1.535 -16.366 1.00 60.16 91 ILE A O 1
ATOM 730 N N . PRO A 1 92 ? 9.698 0.428 -17.620 1.00 61.19 92 PRO A N 1
ATOM 731 C CA . PRO A 1 92 ? 8.722 0.102 -18.641 1.00 61.19 92 PRO A CA 1
ATOM 732 C C . PRO A 1 92 ? 7.658 -0.808 -18.018 1.00 61.19 92 PRO A C 1
ATOM 734 O O . PRO A 1 92 ? 7.967 -1.879 -17.498 1.00 61.19 92 PRO A O 1
ATOM 737 N N . LEU A 1 93 ? 6.390 -0.380 -18.048 1.00 63.88 93 LEU A N 1
ATOM 738 C CA . LEU A 1 93 ? 5.263 -1.172 -17.524 1.00 63.88 93 LEU A CA 1
ATOM 739 C C . LEU A 1 93 ? 5.112 -2.515 -18.259 1.00 63.88 93 LEU A C 1
ATOM 741 O O . LEU A 1 93 ? 4.547 -3.462 -17.714 1.00 63.88 93 LEU A O 1
ATOM 745 N N . LEU A 1 94 ? 5.617 -2.583 -19.493 1.00 60.22 94 LEU A N 1
ATOM 746 C CA . LEU A 1 94 ? 5.711 -3.773 -20.328 1.00 60.22 94 LEU A CA 1
ATOM 747 C C . LEU A 1 94 ? 7.105 -3.815 -20.959 1.00 60.22 94 LEU A C 1
ATOM 749 O O . LEU A 1 94 ? 7.529 -2.838 -21.579 1.00 60.22 94 LEU A O 1
ATOM 753 N N . ALA A 1 95 ? 7.794 -4.951 -20.839 1.00 57.69 95 ALA A N 1
ATOM 754 C CA . ALA A 1 95 ? 9.033 -5.188 -21.572 1.00 57.69 95 ALA A CA 1
ATOM 755 C C . ALA A 1 95 ? 8.798 -4.993 -23.083 1.00 57.69 95 ALA A C 1
ATOM 757 O O . ALA A 1 95 ? 7.771 -5.420 -23.612 1.00 57.69 95 ALA A O 1
ATOM 758 N N . ASP A 1 96 ? 9.736 -4.318 -23.752 1.00 56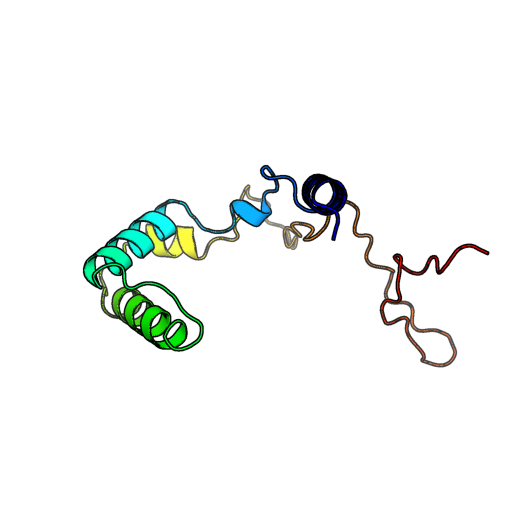.97 96 ASP A N 1
ATOM 759 C CA . ASP A 1 96 ? 9.705 -4.019 -25.192 1.00 56.97 96 ASP A CA 1
ATOM 760 C C . ASP A 1 96 ? 8.551 -3.112 -25.671 1.00 56.97 96 ASP A C 1
ATOM 762 O O . ASP A 1 96 ? 8.264 -3.040 -26.871 1.00 56.97 96 ASP A O 1
ATOM 766 N N . LEU A 1 97 ? 7.895 -2.374 -24.766 1.00 60.19 97 LEU A N 1
ATOM 767 C CA . LEU A 1 97 ? 6.957 -1.322 -25.157 1.00 60.19 97 LEU A CA 1
ATOM 768 C C . LEU A 1 97 ? 7.719 -0.169 -25.828 1.00 60.19 97 LEU A C 1
ATOM 770 O O . LEU A 1 97 ? 8.304 0.679 -25.162 1.00 60.19 97 LEU A O 1
ATOM 774 N N . GLN A 1 98 ? 7.703 -0.129 -27.159 1.00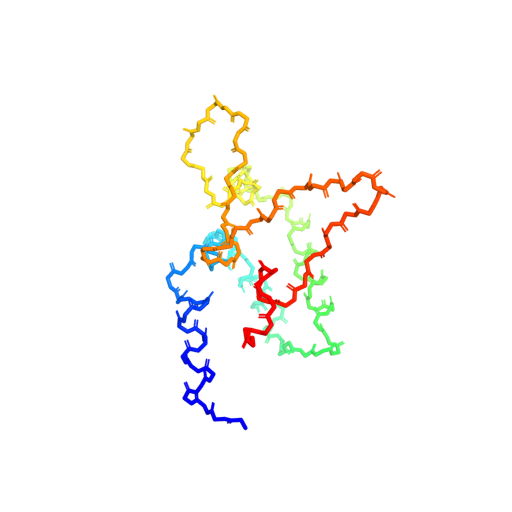 56.84 98 GLN A N 1
ATOM 775 C CA . GLN A 1 98 ? 8.051 1.078 -27.902 1.00 56.84 98 GLN A CA 1
ATOM 776 C C . GLN A 1 98 ? 6.834 1.994 -27.946 1.00 56.84 98 GLN A C 1
ATOM 778 O O . GLN A 1 98 ? 5.855 1.701 -28.638 1.00 56.84 98 GLN A O 1
ATOM 783 N N . GLU A 1 99 ? 6.905 3.120 -27.237 1.00 57.50 99 GLU A N 1
ATOM 784 C CA . GLU A 1 99 ? 5.995 4.222 -27.516 1.00 57.50 99 GLU A CA 1
ATOM 785 C C . GLU A 1 99 ? 6.212 4.667 -28.960 1.00 57.50 99 GLU A C 1
ATOM 787 O O . GLU A 1 99 ? 7.323 5.008 -29.380 1.00 57.50 99 GLU A O 1
ATOM 792 N N . LEU A 1 100 ? 5.145 4.610 -29.754 1.00 58.16 100 LEU A N 1
ATOM 793 C CA . LEU A 1 100 ? 5.203 5.136 -31.104 1.00 58.16 100 LEU A CA 1
ATOM 794 C C . LEU A 1 100 ? 5.427 6.649 -31.010 1.00 58.16 100 LEU A C 1
ATOM 796 O O . LEU A 1 100 ? 4.760 7.308 -30.208 1.00 58.16 100 LEU A O 1
ATOM 800 N N . PRO A 1 101 ? 6.350 7.212 -31.811 1.00 58.22 101 PRO A N 1
ATOM 801 C CA . PRO A 1 101 ? 6.615 8.639 -31.782 1.00 58.22 101 PRO A CA 1
ATOM 802 C C . PRO A 1 101 ? 5.306 9.397 -31.977 1.00 58.22 101 PRO A C 1
ATOM 804 O O . PRO A 1 101 ? 4.487 9.029 -32.824 1.00 58.22 101 PRO A O 1
ATOM 807 N N . PHE A 1 102 ? 5.118 10.457 -31.192 1.00 59.53 102 PHE A N 1
ATOM 808 C CA . PHE A 1 102 ? 3.960 11.330 -31.313 1.00 59.53 102 PHE A CA 1
ATOM 809 C C . PHE A 1 102 ? 4.026 12.068 -32.656 1.00 59.53 102 PHE A C 1
ATOM 811 O O . PHE A 1 102 ? 4.581 13.160 -32.777 1.00 59.53 102 PHE A O 1
ATOM 818 N N . ILE A 1 103 ? 3.516 11.420 -33.701 1.00 65.75 103 ILE A N 1
ATOM 819 C CA . ILE A 1 103 ? 3.469 11.953 -35.055 1.00 65.75 103 ILE A CA 1
ATOM 820 C C . ILE A 1 103 ? 2.088 12.563 -35.250 1.00 65.75 103 ILE A C 1
ATOM 822 O O . ILE A 1 103 ? 1.075 11.861 -35.279 1.00 65.75 103 ILE A O 1
ATOM 826 N N . ILE A 1 104 ? 2.068 13.884 -35.409 1.00 73.06 104 ILE A N 1
ATOM 827 C CA . ILE A 1 104 ? 0.914 14.594 -35.951 1.00 73.06 104 ILE A CA 1
ATOM 828 C C . ILE A 1 104 ? 1.020 14.490 -37.472 1.00 73.06 104 ILE A C 1
ATOM 830 O O . ILE A 1 104 ? 1.969 14.992 -38.080 1.00 73.06 104 ILE A O 1
ATOM 834 N N . ASN A 1 105 ? 0.057 13.811 -38.081 1.00 75.62 105 ASN A N 1
ATOM 835 C CA . ASN A 1 105 ? -0.073 13.728 -39.525 1.00 75.62 105 ASN A CA 1
ATOM 836 C C . ASN A 1 105 ? -0.342 15.121 -40.112 1.00 75.62 105 ASN A C 1
ATOM 838 O O . ASN A 1 105 ? -0.788 16.048 -39.436 1.00 75.62 105 ASN A O 1
ATOM 842 N N . THR A 1 106 ? -0.105 15.279 -41.410 1.00 77.75 106 THR A N 1
ATOM 843 C CA . THR A 1 106 ? -0.309 16.554 -42.118 1.00 77.75 106 THR A CA 1
ATOM 844 C C . THR A 1 106 ? -1.756 17.058 -42.097 1.00 77.75 106 THR A C 1
ATOM 846 O O . THR A 1 106 ? -1.989 18.240 -42.335 1.00 77.75 106 THR A O 1
ATOM 849 N N . ASP A 1 107 ? -2.720 16.189 -41.797 1.00 79.56 107 ASP A N 1
ATOM 850 C CA . ASP A 1 107 ? -4.143 16.499 -41.630 1.00 79.56 107 ASP A CA 1
ATOM 851 C C . ASP A 1 107 ? -4.540 16.827 -40.175 1.00 79.56 107 ASP A C 1
ATOM 853 O O . ASP A 1 107 ? -5.715 17.062 -39.891 1.00 79.56 107 ASP A O 1
ATOM 857 N N . GLY A 1 108 ? -3.575 16.863 -39.252 1.00 76.94 108 GLY A N 1
ATOM 858 C CA . GLY A 1 108 ? -3.798 17.129 -37.831 1.00 76.94 108 GLY A CA 1
ATOM 859 C C . GLY A 1 108 ? -4.299 15.924 -37.034 1.00 76.94 108 GLY A C 1
ATOM 860 O O . GLY A 1 108 ? -4.499 16.046 -35.825 1.00 76.94 108 GLY A O 1
ATOM 861 N N . SER A 1 109 ? -4.492 14.765 -37.669 1.00 68.69 109 SER A N 1
ATOM 862 C CA . SER A 1 109 ? -4.734 13.519 -36.945 1.00 68.69 109 SER A CA 1
ATOM 863 C C . SER A 1 109 ? -3.446 13.049 -36.272 1.00 68.69 109 SER A C 1
ATOM 865 O O . SER A 1 109 ? -2.345 13.291 -36.762 1.00 68.69 109 SER A O 1
ATOM 867 N N . TYR A 1 110 ? -3.565 12.377 -35.134 1.00 71.12 110 TYR A N 1
ATOM 868 C CA . TYR A 1 110 ? -2.427 11.744 -34.480 1.00 71.12 110 TYR A CA 1
ATOM 869 C C . TYR A 1 110 ? -2.811 10.331 -34.059 1.00 71.12 110 TYR A C 1
ATOM 871 O O . TYR A 1 110 ? -3.976 10.037 -33.777 1.00 71.12 110 TYR A O 1
ATOM 879 N N . TYR A 1 111 ? -1.828 9.441 -34.083 1.00 67.12 111 TYR A N 1
ATOM 880 C CA . TYR A 1 111 ? -2.029 8.037 -33.767 1.00 67.12 111 TYR A CA 1
ATOM 881 C C . TYR A 1 111 ? -2.240 7.850 -32.256 1.00 67.12 111 TYR A C 1
ATOM 883 O O . TYR A 1 111 ? -1.429 8.302 -31.453 1.00 67.12 111 TYR A O 1
ATOM 891 N N . MET A 1 112 ? -3.334 7.183 -31.877 1.00 66.75 112 MET A N 1
ATOM 892 C CA . MET A 1 112 ? -3.809 7.071 -30.486 1.00 66.75 112 MET A CA 1
ATOM 893 C C . MET A 1 112 ? -3.560 5.707 -29.824 1.00 66.75 112 MET A C 1
ATOM 895 O O . MET A 1 112 ? -4.054 5.467 -28.725 1.00 66.75 112 MET A O 1
ATOM 899 N N . GLY A 1 113 ? -2.799 4.816 -30.467 1.00 60.75 113 GLY A N 1
ATOM 900 C CA . GLY A 1 113 ? -2.557 3.463 -29.960 1.00 60.75 113 GLY A CA 1
ATOM 901 C C . GLY A 1 113 ? -3.681 2.491 -30.324 1.00 60.75 113 GLY A C 1
ATOM 902 O O . GLY A 1 113 ? -4.657 2.347 -29.597 1.00 60.75 113 GLY A O 1
ATOM 903 N N . GLU A 1 114 ? -3.538 1.799 -31.455 1.00 56.78 114 GLU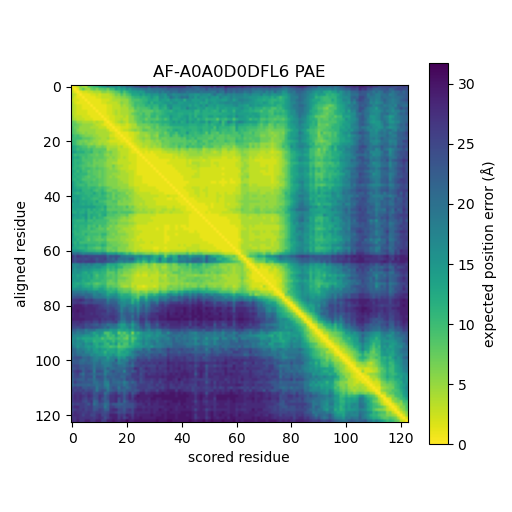 A N 1
ATOM 904 C CA . GLU A 1 114 ? -4.358 0.643 -31.835 1.00 56.78 114 GLU A CA 1
ATOM 905 C C . GLU A 1 114 ? -3.687 -0.695 -31.443 1.00 56.78 114 GLU A C 1
ATOM 907 O O . GLU A 1 114 ? -2.516 -0.751 -31.061 1.00 56.78 114 GLU A O 1
ATOM 912 N N . VAL A 1 115 ? -4.452 -1.791 -31.546 1.00 51.84 115 VAL A N 1
ATOM 913 C CA . VAL A 1 115 ? -4.060 -3.183 -31.236 1.00 51.84 115 VAL A CA 1
ATOM 914 C C . VAL A 1 115 ? -2.741 -3.577 -31.942 1.00 51.84 115 VAL A C 1
ATOM 916 O O . VAL A 1 115 ? -2.571 -3.299 -33.127 1.00 51.84 115 VAL A O 1
ATOM 919 N N . ASN A 1 116 ? -1.830 -4.272 -31.237 1.00 53.66 116 ASN A N 1
ATOM 920 C CA . ASN A 1 116 ? -0.501 -4.733 -31.707 1.00 53.66 116 ASN A CA 1
ATOM 921 C C . ASN A 1 116 ? 0.541 -3.636 -32.030 1.00 53.66 116 ASN A C 1
ATOM 923 O O . ASN A 1 116 ? 1.198 -3.719 -33.067 1.00 53.66 116 ASN A O 1
ATOM 927 N N . ASN A 1 117 ? 0.732 -2.617 -31.181 1.00 54.38 117 ASN A N 1
ATOM 928 C CA . ASN A 1 117 ? 1.747 -1.563 -31.400 1.00 54.38 117 ASN A CA 1
ATOM 929 C C . ASN A 1 117 ? 1.686 -0.943 -32.819 1.00 54.38 117 ASN A C 1
ATOM 931 O O . ASN A 1 117 ? 2.712 -0.616 -33.407 1.00 54.38 117 ASN A O 1
ATOM 935 N N . GLY A 1 118 ? 0.490 -0.829 -33.410 1.00 56.66 118 GLY A N 1
ATOM 936 C CA . GLY A 1 118 ? 0.304 -0.260 -34.753 1.00 56.66 118 GLY A CA 1
ATOM 937 C C . GLY A 1 118 ? 0.629 -1.180 -35.932 1.00 56.66 118 GLY A C 1
ATOM 938 O O . GLY A 1 118 ? 0.566 -0.737 -37.075 1.00 56.66 118 GLY A O 1
ATOM 939 N N . HIS A 1 119 ? 0.927 -2.461 -35.698 1.00 56.09 119 HIS A N 1
ATOM 940 C CA . HIS A 1 119 ? 1.190 -3.425 -36.774 1.00 56.09 119 HIS A CA 1
ATOM 941 C C . HIS A 1 119 ? -0.072 -4.058 -37.382 1.00 56.09 119 HIS A C 1
ATOM 943 O O . HIS A 1 119 ? 0.022 -4.759 -38.390 1.00 56.09 119 HIS A O 1
ATOM 949 N N . GLY A 1 120 ? -1.253 -3.807 -36.807 1.00 56.59 120 GLY A N 1
ATOM 950 C CA . GLY A 1 120 ? -2.516 -4.365 -37.284 1.00 56.59 120 GLY A CA 1
ATOM 951 C C . GLY A 1 120 ? -2.589 -5.897 -37.186 1.00 56.59 120 GLY A C 1
ATOM 952 O O . GLY A 1 120 ? -1.737 -6.567 -36.595 1.00 56.59 120 GLY A O 1
ATOM 953 N N . LEU A 1 121 ? -3.656 -6.471 -37.747 1.00 46.88 121 LEU A N 1
ATOM 954 C CA . LEU A 1 121 ? -3.745 -7.910 -37.994 1.00 46.88 121 LEU A CA 1
ATOM 955 C C . LEU A 1 121 ? -3.065 -8.167 -39.336 1.00 46.88 121 LEU A C 1
ATOM 957 O O . LEU A 1 121 ? -3.629 -7.816 -40.368 1.00 46.88 121 LEU A O 1
ATOM 961 N N . GLY A 1 122 ? -1.854 -8.727 -39.311 1.00 57.44 122 GLY A N 1
ATOM 962 C CA . GLY A 1 122 ? -1.137 -9.115 -40.524 1.00 57.44 122 GLY A CA 1
ATOM 963 C C . GLY A 1 122 ? -2.026 -9.967 -41.433 1.00 57.44 122 GLY A C 1
ATOM 964 O O . GLY A 1 122 ? -2.341 -11.111 -41.096 1.00 57.44 122 GLY A O 1
ATOM 965 N N . LEU A 1 123 ? -2.437 -9.376 -42.555 1.00 42.44 123 LEU A N 1
ATOM 966 C CA . LEU A 1 123 ? -3.029 -10.036 -43.716 1.00 42.44 123 LEU A CA 1
ATOM 967 C C . LEU A 1 123 ? -2.032 -9.973 -44.869 1.00 42.44 123 LEU A C 1
ATOM 969 O O . LEU A 1 123 ? -1.415 -8.898 -45.046 1.00 42.44 123 LEU A O 1
#

Organism: NCBI:txid930991

Solvent-accessible surface area (backbone atoms only — not comparable to full-atom values): 8192 Å² total; per-residue (Å²): 132,65,66,68,59,55,52,52,52,37,53,73,59,54,42,92,84,41,68,82,77,54,60,64,48,69,68,57,52,54,53,54,49,52,51,39,53,74,68,64,57,68,86,82,40,96,90,45,44,64,60,54,48,51,57,49,51,49,53,65,65,69,46,91,70,70,52,68,69,55,54,50,57,70,68,41,65,78,73,78,79,90,65,100,59,102,65,80,83,78,74,67,89,39,84,90,69,72,79,74,76,92,50,69,45,98,85,71,52,61,83,84,78,57,70,68,88,69,63,57,83,86,125

Sequence (123 aa):
VDSAIINHVRELHTPPSHPVFELVPVTFQQYAQLYYDELGAPPVTHSNVWDVYQSLLSRFQEWNVIPANLIAEWSAPASSEASEGDDHIDIPLLADLQELPFIINTDGSYYMGEVNNGHGLGL